Protein AF-A0A1V5RSM0-F1 (afdb_monomer)

Foldseek 3Di:
DDDDVLLVLLAVLVVLLVVLVVLLVVLVVVLVVCVVVVNNVVSVVSVVVSVVSVVVNVVSQVVCVVSVHRDDPPPPPDPDPPPPPDPPPPPPPDDDD

Nearest PDB structures (foldseek):
  5t8l-assembly1_A  TM=9.344E-01  e=2.087E+00  Saccharomyces cerevisiae S288C
  5d8r-assembly1_I  TM=7.910E-01  e=1.217E+00  Pseudomonas aeruginosa PAO1
  4cvp-assembly1_A-2  TM=8.108E-01  e=2.816E+00  Escherichia coli

Radius of gyration: 22.99 Å; Cα contacts (8 Å, |Δi|>4): 45; chains: 1; bounding box: 52×15×69 Å

Secondary structure (DSSP, 8-state):
-PPPHHHHHHHHHHHHHHHHHHHHHHHHHHHHHHHHTT-HHHHHHHHHHHHHHHHHHHHHHHHHHHTTSSPP-------------------------

Mean predicted aligned error: 11.84 Å

Solvent-accessible surface area (backbone atoms only — not comparable to full-atom values): 5922 Å² total; per-residue (Å²): 134,81,80,51,71,69,57,50,45,28,55,48,48,61,55,52,47,53,50,49,48,56,51,38,54,54,42,52,61,47,28,54,52,29,45,74,70,72,36,54,71,64,20,51,54,44,51,57,47,39,56,50,46,53,54,51,42,54,56,48,51,53,48,33,53,74,71,69,35,66,52,72,80,74,77,75,90,62,93,67,86,81,73,81,80,73,84,79,80,81,79,82,80,74,88,80,136

pLDDT: mean 82.91, std 22.16, range [38.41, 98.69]

Structure (mmCIF, N/CA/C/O backbone):
data_AF-A0A1V5RSM0-F1
#
_entry.id   AF-A0A1V5RSM0-F1
#
loop_
_atom_site.group_PDB
_atom_site.id
_atom_site.type_symbol
_atom_site.label_atom_id
_atom_site.label_alt_id
_atom_site.label_comp_id
_atom_site.label_asym_id
_atom_site.label_entity_id
_atom_site.label_seq_id
_atom_site.pdbx_PDB_ins_code
_atom_site.Cartn_x
_atom_site.Cartn_y
_atom_site.Cartn_z
_atom_site.occupancy
_atom_site.B_iso_or_equiv
_atom_site.auth_seq_id
_atom_site.auth_comp_id
_atom_site.auth_asym_id
_atom_site.auth_atom_id
_atom_site.pdbx_PDB_model_num
ATOM 1 N N . MET A 1 1 ? 27.233 6.485 -18.623 1.00 49.03 1 MET A N 1
ATOM 2 C CA . MET A 1 1 ? 25.878 6.622 -19.205 1.00 49.03 1 MET A CA 1
ATOM 3 C C . MET A 1 1 ? 24.905 6.706 -18.041 1.00 49.03 1 MET A C 1
ATOM 5 O O . MET A 1 1 ? 25.048 5.903 -17.130 1.00 49.03 1 MET A O 1
ATOM 9 N N . SER A 1 2 ? 24.022 7.708 -17.985 1.00 77.12 2 SER A N 1
ATOM 10 C CA . SER A 1 2 ? 23.001 7.776 -16.926 1.00 77.12 2 SER A CA 1
ATOM 11 C C . SER A 1 2 ? 21.922 6.726 -17.184 1.00 77.12 2 SER A C 1
ATOM 13 O O . SER A 1 2 ? 21.572 6.514 -18.344 1.00 77.12 2 SER A O 1
ATOM 15 N N . MET A 1 3 ? 21.369 6.121 -16.132 1.00 81.56 3 MET A N 1
ATOM 16 C CA . MET A 1 3 ? 20.197 5.247 -16.259 1.00 81.56 3 MET A CA 1
ATOM 17 C C . MET A 1 3 ? 19.047 5.963 -16.971 1.00 81.56 3 MET A C 1
ATOM 19 O O . MET A 1 3 ? 18.761 7.133 -16.680 1.00 81.56 3 MET A O 1
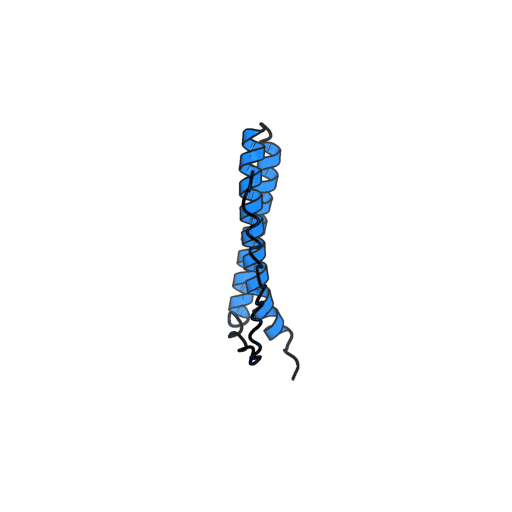ATOM 23 N N . SER A 1 4 ? 18.381 5.245 -17.872 1.00 92.44 4 SER A N 1
ATOM 24 C CA . SER A 1 4 ? 17.112 5.674 -18.454 1.00 92.44 4 SER A CA 1
ATOM 25 C C . SER A 1 4 ? 16.018 5.716 -17.386 1.00 92.44 4 SER A C 1
ATOM 27 O O . SER A 1 4 ? 16.091 5.039 -16.359 1.00 92.44 4 SER A O 1
ATOM 29 N N . ASP A 1 5 ? 14.966 6.493 -17.627 1.00 94.56 5 ASP A N 1
ATOM 30 C CA . ASP A 1 5 ? 13.863 6.598 -16.668 1.00 94.56 5 ASP A CA 1
ATOM 31 C C . ASP A 1 5 ? 13.097 5.275 -16.510 1.00 94.56 5 ASP A C 1
ATOM 33 O O . ASP A 1 5 ? 12.598 4.982 -15.427 1.00 94.56 5 ASP A O 1
ATOM 37 N N . ILE A 1 6 ? 13.088 4.422 -17.541 1.00 94.31 6 ILE A N 1
ATOM 38 C CA . ILE A 1 6 ? 12.537 3.062 -17.453 1.00 94.31 6 ILE A CA 1
ATOM 39 C C . ILE A 1 6 ? 13.373 2.180 -16.520 1.00 94.31 6 ILE A C 1
ATOM 41 O O . ILE A 1 6 ? 12.807 1.465 -15.697 1.00 94.31 6 ILE A O 1
ATOM 45 N N . GLU A 1 7 ? 14.705 2.239 -16.597 1.00 92.69 7 GLU A N 1
ATOM 46 C CA . GLU A 1 7 ? 15.578 1.489 -15.680 1.00 92.69 7 GLU A CA 1
ATOM 47 C C . GLU A 1 7 ? 15.425 1.979 -14.238 1.00 92.69 7 GLU A C 1
ATOM 49 O O . GLU A 1 7 ? 15.310 1.160 -13.327 1.00 92.69 7 GLU A O 1
ATOM 54 N N . LYS A 1 8 ? 15.324 3.299 -14.031 1.00 94.19 8 LYS A N 1
ATOM 55 C CA . LYS A 1 8 ? 15.029 3.868 -12.706 1.00 94.19 8 LYS A CA 1
ATOM 56 C C . LYS A 1 8 ? 13.682 3.382 -12.170 1.00 94.19 8 LYS A C 1
ATOM 58 O O . LYS A 1 8 ? 13.608 2.984 -11.013 1.00 94.19 8 LYS A O 1
ATOM 63 N N . LEU A 1 9 ? 12.626 3.370 -12.989 1.00 95.88 9 LEU A N 1
ATOM 64 C CA . LEU A 1 9 ? 11.312 2.874 -12.561 1.00 95.88 9 LEU A CA 1
ATOM 65 C C . LEU A 1 9 ? 11.357 1.395 -12.169 1.00 95.88 9 LEU A C 1
ATOM 67 O O . LEU A 1 9 ? 10.797 1.022 -11.144 1.00 95.88 9 LEU A O 1
ATOM 71 N N . ARG A 1 10 ? 12.068 0.556 -12.927 1.00 95.31 10 ARG A N 1
ATOM 72 C CA . ARG A 1 10 ? 12.226 -0.873 -12.606 1.00 95.31 10 ARG A CA 1
ATOM 73 C C . ARG A 1 10 ? 12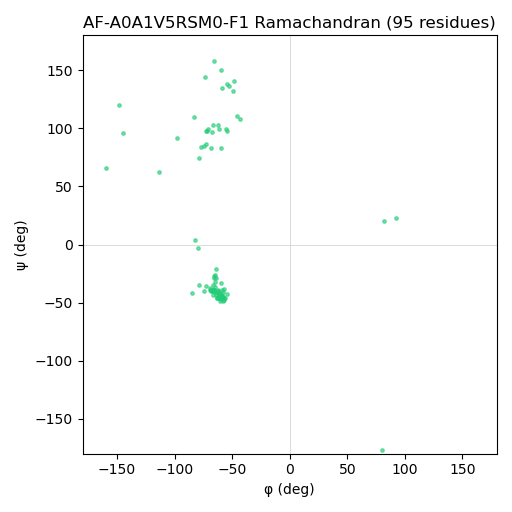.985 -1.131 -11.299 1.00 95.31 10 ARG A C 1
ATOM 75 O O . ARG A 1 10 ? 12.837 -2.216 -10.743 1.00 95.31 10 ARG A O 1
ATOM 82 N N . LEU A 1 11 ? 13.773 -0.164 -10.820 1.00 94.75 11 LEU A N 1
ATOM 83 C CA . LEU A 1 11 ? 14.400 -0.189 -9.493 1.00 94.75 11 LEU A CA 1
ATOM 84 C C . LEU A 1 11 ? 13.464 0.340 -8.400 1.00 94.75 11 LEU A C 1
ATOM 86 O O . LEU A 1 11 ? 13.393 -0.242 -7.326 1.00 94.75 11 LEU A O 1
ATOM 90 N N . LEU A 1 12 ? 12.730 1.425 -8.666 1.00 96.38 12 LEU A N 1
ATOM 91 C CA . LEU A 1 12 ? 11.858 2.065 -7.674 1.00 96.38 12 LEU A CA 1
ATOM 92 C C . LEU A 1 12 ? 10.584 1.264 -7.375 1.00 96.38 12 LEU A C 1
ATOM 94 O O . LEU A 1 12 ? 10.138 1.245 -6.231 1.00 96.38 12 LEU A O 1
ATOM 98 N N . LEU A 1 13 ? 10.005 0.598 -8.377 1.00 97.88 13 LEU A N 1
ATOM 99 C CA . LEU A 1 13 ? 8.742 -0.134 -8.230 1.00 97.88 13 LEU A CA 1
ATOM 100 C C . LEU A 1 13 ? 8.792 -1.214 -7.130 1.00 97.88 13 LEU A C 1
ATOM 102 O O . LEU A 1 13 ? 7.899 -1.201 -6.285 1.00 97.88 13 LEU A O 1
ATOM 106 N N . PRO A 1 14 ? 9.818 -2.090 -7.055 1.00 97.12 14 PRO A N 1
ATOM 107 C CA . PRO A 1 14 ? 9.979 -3.014 -5.929 1.00 97.12 14 PRO A CA 1
ATOM 108 C C . PRO A 1 14 ? 10.006 -2.327 -4.556 1.00 97.12 14 PRO A C 1
ATOM 110 O O . PRO A 1 14 ? 9.348 -2.794 -3.632 1.00 97.12 14 PRO A O 1
ATOM 113 N N . HIS A 1 15 ? 10.709 -1.195 -4.429 1.00 96.50 15 HIS A N 1
ATOM 114 C CA . HIS A 1 15 ? 10.783 -0.457 -3.165 1.00 96.50 15 HIS A CA 1
ATOM 115 C C . HIS A 1 15 ? 9.429 0.130 -2.749 1.00 96.50 15 HIS A C 1
ATOM 117 O O . HIS A 1 15 ? 9.086 0.112 -1.570 1.00 96.50 15 HIS A O 1
ATOM 123 N N . TRP A 1 16 ? 8.638 0.640 -3.695 1.00 98.38 16 TRP A N 1
ATOM 124 C CA . TRP A 1 16 ? 7.292 1.138 -3.393 1.00 98.38 16 TRP A CA 1
ATOM 125 C C . TRP A 1 16 ? 6.323 0.015 -3.025 1.00 98.38 16 TRP A C 1
ATOM 127 O O . TRP A 1 16 ? 5.514 0.202 -2.122 1.00 98.38 16 TRP A O 1
ATOM 137 N N . LEU A 1 17 ? 6.427 -1.151 -3.672 1.00 98.25 17 LEU A N 1
ATOM 138 C CA . LEU A 1 17 ? 5.643 -2.335 -3.309 1.00 98.25 17 LEU A CA 1
ATOM 139 C C . LEU A 1 17 ? 5.927 -2.773 -1.866 1.00 98.25 17 LEU A C 1
ATOM 141 O O . LEU A 1 17 ? 4.993 -2.979 -1.092 1.00 98.25 17 LEU A O 1
ATOM 145 N N . GLU A 1 18 ? 7.205 -2.849 -1.487 1.00 97.56 18 GLU A N 1
ATOM 146 C CA . GLU A 1 18 ? 7.623 -3.172 -0.118 1.00 97.56 18 GLU A CA 1
ATOM 147 C C . GLU A 1 18 ? 7.134 -2.122 0.891 1.00 97.56 18 GLU A C 1
ATOM 149 O O . GLU A 1 18 ? 6.579 -2.461 1.937 1.00 97.56 18 GLU A O 1
ATOM 154 N N . HIS A 1 19 ? 7.262 -0.837 0.559 1.00 96.94 19 HIS A N 1
ATOM 155 C CA . HIS A 1 19 ? 6.800 0.245 1.424 1.00 96.94 19 HIS A CA 1
ATOM 156 C C . HIS A 1 19 ? 5.278 0.231 1.634 1.00 96.94 19 HIS A C 1
ATOM 158 O O . HIS A 1 19 ? 4.801 0.406 2.756 1.00 96.94 19 HIS A O 1
ATOM 164 N N . ASN A 1 20 ? 4.509 -0.036 0.577 1.00 98.06 20 ASN A N 1
ATOM 165 C CA . ASN A 1 20 ? 3.058 -0.167 0.667 1.00 98.06 20 ASN A CA 1
ATOM 166 C C . ASN A 1 20 ? 2.646 -1.369 1.528 1.00 98.06 20 ASN A C 1
ATOM 168 O O . ASN A 1 20 ? 1.668 -1.267 2.267 1.00 98.06 20 ASN A O 1
ATOM 172 N N . ALA A 1 21 ? 3.388 -2.482 1.465 1.00 96.62 21 ALA A N 1
ATOM 173 C CA . ALA A 1 21 ? 3.163 -3.630 2.343 1.00 96.62 21 ALA A CA 1
ATOM 174 C C . ALA A 1 21 ? 3.411 -3.265 3.817 1.00 96.62 21 ALA A C 1
ATOM 176 O O . ALA A 1 21 ? 2.547 -3.508 4.655 1.00 96.62 21 ALA A O 1
ATOM 177 N N . SER A 1 22 ? 4.518 -2.573 4.116 1.00 97.69 22 SER A N 1
ATOM 178 C CA . SER A 1 22 ? 4.796 -2.074 5.472 1.00 97.69 22 SER A CA 1
ATOM 179 C C . SER A 1 22 ? 3.685 -1.155 5.991 1.00 97.69 22 SER A C 1
ATOM 181 O O . SER A 1 22 ? 3.301 -1.250 7.154 1.00 97.69 22 SER A O 1
ATOM 183 N N . HIS A 1 23 ? 3.140 -0.278 5.143 1.00 98.12 23 HIS A N 1
ATOM 184 C CA . HIS A 1 23 ? 2.006 0.563 5.525 1.00 98.12 23 HIS A CA 1
ATOM 185 C C . HIS A 1 23 ? 0.725 -0.234 5.775 1.00 98.12 23 HIS A C 1
ATOM 187 O O . HIS A 1 23 ? -0.002 0.081 6.716 1.00 98.12 23 HIS A O 1
ATOM 193 N N . ALA A 1 24 ? 0.441 -1.258 4.967 1.00 98.06 24 ALA A N 1
ATOM 194 C CA . ALA A 1 24 ? -0.713 -2.123 5.186 1.00 98.06 24 ALA A CA 1
ATOM 195 C C . ALA A 1 24 ? -0.620 -2.853 6.539 1.00 98.06 24 ALA A C 1
ATOM 197 O O . ALA A 1 24 ? -1.599 -2.856 7.288 1.00 98.06 24 ALA A O 1
ATOM 198 N N . ASP A 1 25 ? 0.555 -3.383 6.888 1.00 98.25 25 ASP A N 1
ATOM 199 C CA . ASP A 1 25 ? 0.800 -4.050 8.174 1.00 98.25 25 ASP A CA 1
ATOM 200 C C . ASP A 1 25 ? 0.603 -3.094 9.362 1.00 98.25 25 ASP A C 1
ATOM 202 O O . ASP A 1 25 ? -0.103 -3.419 10.324 1.00 98.25 25 ASP A O 1
ATOM 206 N N . ASP A 1 26 ? 1.150 -1.877 9.271 1.00 98.44 26 ASP A N 1
ATOM 207 C CA . ASP A 1 26 ? 0.939 -0.837 10.283 1.00 98.44 26 ASP A CA 1
ATOM 208 C C . ASP A 1 26 ? -0.554 -0.517 10.446 1.00 98.44 26 ASP A C 1
ATOM 210 O O . ASP A 1 26 ? -1.062 -0.399 11.568 1.00 98.44 26 ASP A O 1
ATOM 214 N N . TYR A 1 27 ? -1.282 -0.383 9.334 1.00 98.56 27 TYR A N 1
ATOM 215 C CA . TYR A 1 27 ? -2.708 -0.064 9.356 1.00 98.56 27 TYR A CA 1
ATOM 216 C C . TYR A 1 27 ? -3.5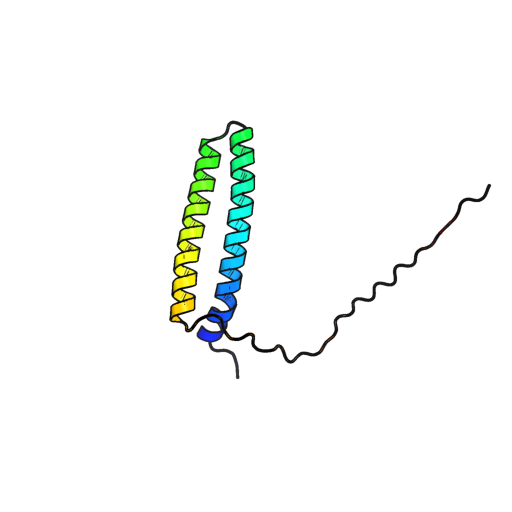24 -1.203 9.965 1.00 98.56 27 TYR A C 1
ATOM 218 O O . TYR A 1 27 ? -4.416 -0.927 10.767 1.00 98.56 27 TYR A O 1
ATOM 226 N N . HIS A 1 28 ? -3.191 -2.464 9.677 1.00 98.44 28 HIS A N 1
ATOM 227 C CA . HIS A 1 28 ? -3.799 -3.619 10.341 1.00 98.44 28 HIS A CA 1
ATOM 228 C C . HIS A 1 28 ? -3.614 -3.572 11.860 1.00 98.44 28 HIS A C 1
ATOM 230 O O . HIS A 1 28 ? -4.594 -3.710 12.598 1.00 98.44 28 HIS A O 1
ATOM 236 N N . GLY A 1 29 ? -2.408 -3.254 12.337 1.00 98.50 29 GLY A N 1
ATOM 237 C CA . GLY A 1 29 ? -2.157 -3.077 13.769 1.00 98.50 29 GLY A CA 1
ATOM 238 C C . GLY A 1 29 ? -3.011 -1.972 14.408 1.00 98.50 29 GLY A C 1
ATOM 239 O O . GLY A 1 29 ? -3.417 -2.082 15.568 1.00 98.50 29 GLY A O 1
ATOM 240 N N . TRP A 1 30 ? -3.329 -0.907 13.668 1.00 98.69 30 TRP A N 1
ATOM 241 C CA . TRP A 1 30 ? -4.222 0.156 14.142 1.00 98.69 30 TRP A CA 1
ATOM 242 C C . TRP A 1 30 ? -5.706 -0.209 14.073 1.00 98.69 30 TRP A C 1
ATOM 244 O O . TRP A 1 30 ? -6.452 0.170 14.977 1.00 98.69 30 TRP A O 1
ATOM 254 N N . ILE A 1 31 ? -6.134 -0.967 13.064 1.00 98.69 31 ILE A N 1
ATOM 255 C CA . ILE A 1 31 ? -7.503 -1.496 12.950 1.00 98.69 31 ILE A CA 1
ATOM 256 C C . ILE A 1 31 ? -7.857 -2.313 14.198 1.00 98.69 31 ILE A C 1
ATOM 258 O O . ILE A 1 31 ? -8.917 -2.102 14.796 1.00 98.69 31 ILE A O 1
ATOM 262 N N . GLU A 1 32 ? -6.952 -3.187 14.645 1.00 98.38 32 GLU A N 1
ATOM 263 C CA . GLU A 1 32 ? -7.134 -3.978 15.868 1.00 98.38 32 GLU A CA 1
ATOM 264 C C . GLU A 1 32 ? -7.277 -3.087 17.110 1.00 98.38 32 GLU A C 1
ATOM 266 O O . GLU A 1 32 ? -8.194 -3.271 17.915 1.00 98.38 32 GLU A O 1
ATOM 271 N N . ARG A 1 33 ? -6.416 -2.069 17.243 1.00 98.62 33 ARG A N 1
ATOM 272 C CA . ARG A 1 33 ? -6.445 -1.126 18.374 1.00 98.62 33 ARG A CA 1
ATOM 273 C C . ARG A 1 33 ? -7.725 -0.297 18.409 1.00 98.62 33 ARG A C 1
ATOM 275 O O . ARG A 1 33 ? -8.294 -0.124 19.482 1.00 98.62 33 ARG A O 1
ATOM 282 N N . LEU A 1 34 ? -8.184 0.202 17.262 1.00 98.50 34 LEU A N 1
ATOM 283 C CA . LEU A 1 34 ? -9.424 0.981 17.157 1.00 98.50 34 LEU A CA 1
ATOM 284 C C . LEU A 1 34 ? -10.649 0.122 17.465 1.00 98.50 34 LEU A C 1
ATOM 286 O O . LEU A 1 34 ? -11.541 0.556 18.192 1.00 98.50 34 LEU A O 1
ATOM 290 N N . THR A 1 35 ? -10.655 -1.125 16.990 1.00 96.75 35 THR A N 1
ATOM 291 C CA . THR A 1 35 ? -11.714 -2.088 17.312 1.00 96.75 35 THR A CA 1
ATOM 292 C C . THR A 1 35 ? -11.761 -2.356 18.818 1.00 96.75 35 THR A C 1
ATOM 294 O O . THR A 1 35 ? -12.830 -2.282 19.424 1.00 96.75 35 THR A O 1
ATOM 297 N N . ALA A 1 36 ? -10.605 -2.584 19.452 1.00 98.00 36 ALA A N 1
ATOM 298 C CA . ALA A 1 36 ? -10.507 -2.777 20.900 1.00 98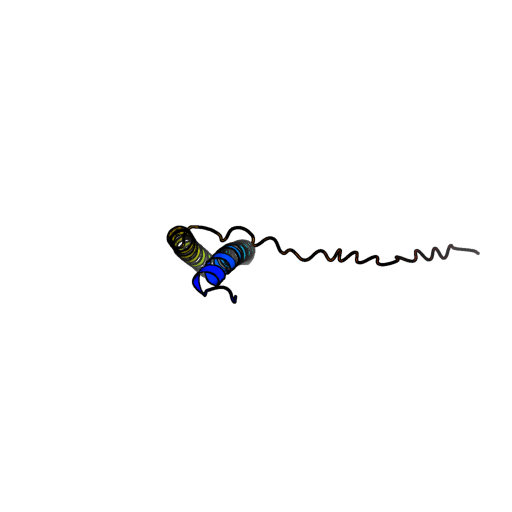.00 36 ALA A CA 1
ATOM 299 C C . ALA A 1 36 ? -10.884 -1.519 21.708 1.00 98.00 36 ALA A C 1
ATOM 301 O O . ALA A 1 36 ? -11.383 -1.633 22.826 1.00 98.00 36 ALA A O 1
ATOM 302 N N . ALA A 1 37 ? -10.675 -0.329 21.141 1.00 98.12 37 ALA A N 1
ATOM 303 C CA . ALA A 1 37 ? -11.053 0.950 21.738 1.00 98.12 37 ALA A CA 1
ATOM 304 C C . ALA A 1 37 ? -12.547 1.296 21.577 1.00 98.12 37 ALA A C 1
ATOM 306 O O . ALA A 1 37 ? -12.984 2.313 22.109 1.00 98.12 37 ALA A O 1
ATOM 307 N N . GLY A 1 38 ? -13.334 0.469 20.877 1.00 98.31 38 GLY A N 1
ATOM 308 C CA . GLY A 1 38 ? -14.760 0.719 20.649 1.00 98.31 38 GLY A CA 1
ATOM 309 C C . GLY A 1 38 ? -15.058 1.691 19.504 1.00 98.31 38 GLY A C 1
ATOM 310 O O . GLY A 1 38 ? -16.164 2.218 19.445 1.00 98.31 38 GLY A O 1
ATOM 311 N N . GLU A 1 39 ? -14.111 1.892 18.581 1.00 97.94 39 GLU A N 1
ATOM 312 C CA . GLU A 1 39 ? -14.224 2.796 17.424 1.00 97.94 39 GLU A CA 1
ATOM 313 C C . GLU A 1 39 ? -14.233 2.022 16.083 1.00 97.94 39 GLU A C 1
ATOM 315 O O . GLU A 1 39 ? -13.333 2.184 15.249 1.00 97.94 39 GLU A O 1
ATOM 320 N N . PRO A 1 40 ? -15.235 1.156 15.826 1.00 95.00 40 PRO A N 1
ATOM 321 C CA . PRO A 1 40 ? -15.258 0.302 14.637 1.00 95.00 40 PRO A CA 1
ATOM 322 C C . PRO A 1 40 ? -15.375 1.094 13.327 1.00 95.00 40 PRO A C 1
ATOM 324 O O . PRO A 1 40 ? -14.782 0.703 12.330 1.00 95.00 40 PRO A O 1
ATOM 327 N N . HIS A 1 41 ? -16.055 2.244 13.318 1.00 97.69 41 HIS A N 1
ATOM 328 C CA . HIS A 1 41 ? -16.159 3.081 12.115 1.00 97.69 41 HIS A CA 1
ATOM 329 C C . HIS A 1 41 ? -14.814 3.697 11.703 1.00 97.69 41 HIS A C 1
ATOM 331 O O . HIS A 1 41 ? -14.512 3.817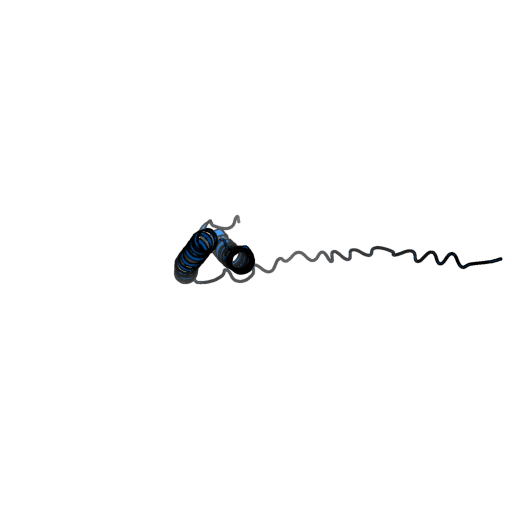 10.517 1.00 97.69 41 HIS A O 1
ATOM 337 N N . ALA A 1 42 ? -13.960 4.048 12.670 1.00 97.94 42 ALA A N 1
ATOM 338 C CA . ALA A 1 42 ? -12.599 4.483 12.368 1.00 97.94 42 ALA A CA 1
ATOM 339 C C . ALA A 1 42 ? -11.756 3.318 11.815 1.00 97.94 42 ALA A C 1
ATOM 341 O O . ALA A 1 42 ? -10.995 3.503 10.862 1.00 97.94 42 ALA A O 1
ATOM 342 N N . ALA A 1 43 ? -11.936 2.111 12.363 1.00 98.50 43 ALA A N 1
ATOM 343 C CA . AL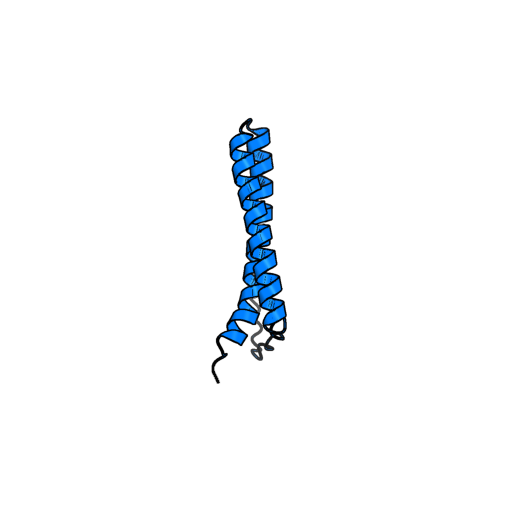A A 1 43 ? -11.295 0.900 11.859 1.00 98.50 43 ALA A CA 1
ATOM 344 C C . ALA A 1 43 ? -11.728 0.571 10.412 1.00 98.50 43 ALA A C 1
ATOM 346 O O . ALA A 1 43 ? -10.881 0.228 9.588 1.00 98.50 43 ALA A O 1
ATOM 347 N N . GLU A 1 44 ? -13.006 0.761 10.065 1.00 98.50 44 GLU A N 1
ATOM 348 C CA . GLU A 1 44 ? -13.529 0.596 8.696 1.00 98.50 44 GLU A CA 1
ATOM 349 C C . GLU A 1 44 ? -12.832 1.527 7.691 1.00 98.50 44 GLU A C 1
ATOM 351 O O . GLU A 1 44 ? -12.511 1.116 6.573 1.00 98.50 44 GLU A O 1
ATOM 356 N N . HIS A 1 45 ? -12.543 2.773 8.080 1.00 98.62 45 HIS A N 1
ATOM 357 C CA . HIS A 1 45 ? -11.821 3.706 7.214 1.00 98.62 45 HIS A CA 1
ATOM 358 C C . HIS A 1 45 ? -10.374 3.276 6.950 1.00 98.62 45 HIS A C 1
ATOM 360 O O . HIS A 1 45 ? -9.913 3.401 5.811 1.00 98.62 45 HIS A O 1
ATOM 366 N N . LEU A 1 46 ? -9.672 2.745 7.957 1.00 98.19 46 LEU A N 1
ATOM 367 C CA . LEU A 1 46 ? -8.334 2.178 7.758 1.00 98.19 46 LEU A CA 1
ATOM 368 C C . LEU A 1 46 ? -8.377 0.901 6.916 1.00 98.19 46 LEU A C 1
ATOM 370 O O . LEU A 1 46 ? -7.554 0.754 6.016 1.00 98.19 46 LEU A O 1
ATOM 374 N N . ALA A 1 47 ? -9.363 0.026 7.127 1.00 98.50 47 ALA A N 1
ATOM 375 C CA . ALA A 1 47 ? -9.543 -1.165 6.297 1.00 98.50 47 ALA A CA 1
ATOM 376 C C . ALA A 1 47 ? -9.748 -0.786 4.819 1.00 98.50 47 ALA A C 1
ATOM 378 O O . ALA A 1 47 ? -9.097 -1.331 3.931 1.00 98.50 47 ALA A O 1
ATOM 379 N N . ALA A 1 48 ? -10.563 0.236 4.546 1.00 98.62 48 ALA A N 1
ATOM 380 C CA . ALA A 1 48 ? -10.735 0.757 3.193 1.00 98.62 48 ALA A CA 1
ATOM 381 C C . ALA A 1 48 ? -9.455 1.390 2.609 1.00 98.62 48 ALA A C 1
ATOM 383 O O . ALA A 1 48 ? -9.317 1.469 1.386 1.00 98.62 48 ALA A O 1
ATOM 384 N N . ALA A 1 49 ? -8.538 1.887 3.444 1.00 98.50 49 ALA A N 1
ATOM 385 C CA . ALA A 1 49 ? -7.233 2.369 2.995 1.00 98.50 49 ALA A CA 1
ATOM 386 C C . ALA A 1 49 ? -6.295 1.209 2.629 1.00 98.50 49 ALA A C 1
ATOM 388 O O . ALA A 1 49 ? -5.622 1.295 1.602 1.00 98.50 49 ALA A O 1
ATOM 389 N N . VAL A 1 50 ? -6.311 0.117 3.401 1.00 98.56 50 VAL A N 1
ATOM 390 C CA . VAL A 1 50 ? -5.580 -1.119 3.073 1.00 98.56 50 VAL A CA 1
ATOM 391 C C . VAL A 1 50 ? -6.027 -1.669 1.719 1.00 98.56 50 VAL A C 1
ATOM 393 O O . VAL A 1 50 ? -5.188 -1.876 0.850 1.00 98.56 50 VAL A O 1
ATOM 396 N N . GLU A 1 51 ? -7.335 -1.790 1.476 1.00 98.44 51 GLU A N 1
ATOM 397 C CA . GLU A 1 51 ? -7.859 -2.272 0.184 1.00 98.44 51 GLU A CA 1
ATOM 398 C C . GLU A 1 51 ? -7.380 -1.420 -1.004 1.00 98.44 51 GLU A C 1
ATOM 400 O O . GLU A 1 51 ? -7.035 -1.930 -2.072 1.00 98.44 51 GLU A O 1
ATOM 405 N N . LYS A 1 52 ? -7.304 -0.097 -0.819 1.00 98.62 52 LYS A N 1
ATOM 406 C CA . LYS A 1 52 ? -6.769 0.804 -1.849 1.00 98.62 52 LYS A CA 1
ATOM 407 C C . LYS A 1 52 ? -5.272 0.594 -2.063 1.00 98.62 52 LYS A C 1
ATOM 409 O O . LYS A 1 52 ? -4.841 0.622 -3.212 1.00 98.62 52 LYS A O 1
ATOM 414 N N . LEU A 1 53 ? -4.493 0.374 -1.002 1.00 98.00 53 LEU A N 1
ATOM 415 C CA . LEU A 1 53 ? -3.069 0.043 -1.119 1.00 98.00 53 LEU A CA 1
ATOM 416 C C . LEU A 1 53 ? -2.863 -1.281 -1.861 1.00 98.00 53 LEU A C 1
ATOM 418 O O . LEU A 1 53 ? -1.993 -1.355 -2.725 1.00 98.00 53 LEU A O 1
ATOM 422 N N . THR A 1 54 ? -3.698 -2.289 -1.607 1.00 97.50 54 THR A N 1
ATOM 423 C CA . THR A 1 54 ? -3.680 -3.551 -2.360 1.00 97.50 54 THR A CA 1
ATOM 424 C C . THR A 1 54 ? -3.950 -3.323 -3.848 1.00 97.50 54 THR A C 1
ATOM 426 O O . THR A 1 54 ? -3.232 -3.864 -4.688 1.00 97.50 54 THR A O 1
ATOM 429 N N . GLY A 1 55 ? -4.930 -2.478 -4.190 1.00 98.31 55 GLY A N 1
ATOM 430 C CA . GLY A 1 55 ? -5.192 -2.087 -5.579 1.00 98.31 55 GLY A CA 1
ATOM 431 C C . GLY A 1 55 ? -4.005 -1.373 -6.235 1.00 98.31 55 GLY A C 1
ATOM 432 O O . GLY A 1 55 ? -3.617 -1.719 -7.348 1.00 98.31 55 GLY A O 1
ATOM 433 N N . VAL A 1 56 ? -3.372 -0.436 -5.519 1.00 98.44 56 VAL A N 1
ATOM 434 C CA . VAL A 1 56 ? -2.145 0.228 -5.990 1.00 98.44 56 VAL A CA 1
ATOM 435 C C . VAL A 1 56 ? -1.038 -0.795 -6.234 1.00 98.44 56 VAL A C 1
ATOM 437 O O . VAL A 1 56 ? -0.402 -0.754 -7.283 1.00 98.44 56 VAL A O 1
ATOM 440 N N . ASN A 1 57 ? -0.823 -1.734 -5.312 1.00 98.50 57 ASN A N 1
ATOM 441 C CA . ASN A 1 57 ? 0.204 -2.762 -5.469 1.00 98.50 57 ASN A CA 1
ATOM 442 C C . ASN A 1 57 ? -0.028 -3.605 -6.723 1.00 98.50 57 ASN A C 1
ATOM 444 O O . ASN A 1 57 ? 0.906 -3.777 -7.502 1.00 98.50 57 ASN A O 1
ATOM 448 N N . HIS A 1 58 ? -1.269 -4.020 -6.980 1.00 98.50 58 HIS A N 1
ATOM 449 C CA . HIS A 1 58 ? -1.615 -4.760 -8.192 1.00 98.50 58 HIS A CA 1
ATOM 450 C C . HIS A 1 58 ? -1.243 -3.994 -9.475 1.00 98.50 58 HIS A C 1
ATOM 452 O O . HIS A 1 58 ? -0.627 -4.553 -10.388 1.00 98.50 58 HIS A O 1
ATOM 458 N N . ASP A 1 59 ? -1.565 -2.699 -9.536 1.00 98.62 59 ASP A N 1
ATOM 459 C CA . ASP A 1 59 ? -1.233 -1.851 -10.686 1.00 98.62 59 ASP A CA 1
ATOM 460 C C . ASP A 1 59 ? 0.287 -1.668 -10.849 1.00 98.62 59 ASP A C 1
ATOM 462 O O . ASP A 1 59 ? 0.807 -1.691 -11.972 1.00 98.62 59 ASP A O 1
ATOM 466 N N . LEU A 1 60 ? 1.022 -1.519 -9.741 1.00 98.31 60 LEU A N 1
ATOM 467 C CA . LEU A 1 60 ? 2.483 -1.394 -9.749 1.00 98.31 60 LEU A CA 1
ATOM 468 C C . LEU A 1 60 ? 3.176 -2.702 -10.160 1.00 98.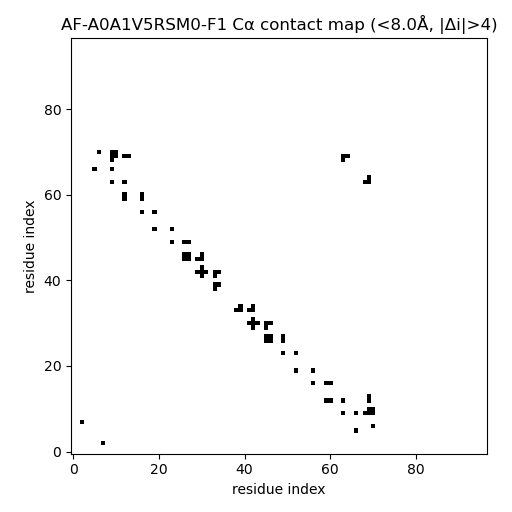31 60 LEU A C 1
ATOM 470 O O . LEU A 1 60 ? 4.147 -2.662 -10.920 1.00 98.31 60 LEU A O 1
ATOM 474 N N . GLU A 1 61 ? 2.675 -3.857 -9.721 1.00 98.25 61 GLU A N 1
ATOM 475 C CA . GLU A 1 61 ? 3.157 -5.175 -10.149 1.00 98.25 61 GLU A CA 1
ATOM 476 C C . GLU A 1 61 ? 2.930 -5.386 -11.650 1.00 98.25 61 GLU A C 1
ATOM 478 O O . GLU A 1 61 ? 3.849 -5.794 -12.370 1.00 98.25 61 GLU A O 1
ATOM 483 N N . ALA A 1 62 ? 1.737 -5.054 -12.151 1.00 98.12 62 ALA A N 1
ATOM 484 C CA . ALA A 1 62 ? 1.420 -5.130 -13.575 1.00 98.12 62 ALA A CA 1
ATOM 485 C C . ALA A 1 62 ? 2.316 -4.196 -14.407 1.00 98.12 62 ALA A C 1
ATOM 487 O O . ALA A 1 62 ? 2.820 -4.586 -15.469 1.00 98.12 62 ALA A O 1
ATOM 488 N N . LEU A 1 63 ? 2.568 -2.978 -13.916 1.00 97.75 63 LEU A N 1
ATOM 489 C CA . LEU A 1 63 ? 3.512 -2.049 -14.532 1.00 97.75 63 LEU A CA 1
ATOM 490 C C . LEU A 1 63 ? 4.924 -2.642 -14.566 1.00 97.75 63 LEU A C 1
ATOM 492 O O . LEU A 1 63 ? 5.552 -2.649 -15.625 1.00 97.75 63 LEU A O 1
ATOM 496 N N . LEU A 1 64 ? 5.411 -3.184 -13.450 1.00 97.56 64 LEU A N 1
ATOM 497 C CA . LEU A 1 64 ? 6.740 -3.786 -13.367 1.00 97.56 64 LEU A CA 1
ATOM 498 C C . LEU A 1 64 ? 6.904 -4.938 -14.366 1.00 97.56 64 LEU A C 1
ATOM 500 O O . LEU A 1 64 ? 7.900 -4.988 -15.091 1.00 97.56 64 LEU A O 1
ATOM 504 N N . GLN A 1 65 ? 5.908 -5.821 -14.470 1.00 96.31 65 GLN A N 1
ATOM 505 C CA . GLN A 1 65 ? 5.899 -6.903 -15.458 1.00 96.31 65 GLN A CA 1
ATOM 506 C C . GLN A 1 65 ? 5.942 -6.360 -16.891 1.00 96.31 65 GLN A C 1
ATOM 508 O O . GLN A 1 65 ? 6.740 -6.826 -17.707 1.00 96.31 65 GLN A O 1
ATOM 513 N N . ARG A 1 66 ? 5.151 -5.323 -17.194 1.00 96.62 66 ARG A N 1
ATOM 514 C CA . ARG A 1 66 ? 5.131 -4.684 -18.519 1.00 96.62 66 ARG A CA 1
ATOM 515 C C . ARG A 1 66 ? 6.456 -4.011 -18.884 1.00 96.62 66 ARG A C 1
ATOM 517 O O . ARG A 1 66 ? 6.789 -3.943 -20.065 1.00 96.62 66 ARG A O 1
ATOM 524 N N . LEU A 1 67 ? 7.213 -3.540 -17.894 1.00 95.50 67 LEU A N 1
ATOM 525 C CA . LEU A 1 67 ? 8.548 -2.961 -18.080 1.00 95.50 67 LEU A CA 1
ATOM 526 C C . LEU A 1 67 ? 9.667 -4.017 -18.182 1.00 95.50 67 LEU A C 1
ATOM 528 O O . LEU A 1 67 ? 10.835 -3.650 -18.311 1.00 95.50 67 LEU A O 1
ATOM 532 N N . GLY A 1 68 ? 9.336 -5.312 -18.168 1.00 93.31 68 GLY A N 1
ATOM 533 C CA . GLY A 1 68 ? 10.307 -6.406 -18.279 1.00 93.31 68 GLY A CA 1
ATOM 534 C C . GLY A 1 68 ? 10.811 -6.936 -16.934 1.00 93.31 68 GLY A C 1
ATOM 535 O O . GLY A 1 68 ? 11.898 -7.508 -16.877 1.00 93.31 68 GLY A O 1
ATOM 536 N N . GLY A 1 69 ? 10.039 -6.741 -15.862 1.00 90.88 69 GLY A N 1
ATOM 537 C CA . GLY A 1 69 ? 10.354 -7.206 -14.511 1.00 90.88 69 GLY A CA 1
ATOM 538 C C . GLY A 1 69 ? 11.341 -6.300 -13.766 1.00 90.88 69 GLY A C 1
ATOM 539 O O . GLY A 1 69 ? 11.760 -5.267 -14.304 1.00 90.88 69 GLY A O 1
ATOM 540 N N . PRO A 1 70 ? 11.738 -6.675 -12.535 1.00 84.19 70 PRO A N 1
ATOM 541 C CA . PRO A 1 70 ? 12.788 -5.981 -11.796 1.00 84.19 70 PRO A CA 1
ATOM 542 C C . PRO A 1 70 ? 14.015 -5.777 -12.680 1.00 84.19 70 PRO A C 1
ATOM 544 O O . PRO A 1 70 ? 14.359 -6.640 -13.497 1.00 84.19 70 PRO A O 1
ATOM 547 N N . ALA A 1 71 ? 14.663 -4.620 -12.568 1.00 78.00 71 ALA A N 1
ATOM 548 C CA . ALA A 1 71 ? 16.000 -4.503 -13.128 1.00 78.00 71 ALA A CA 1
ATOM 549 C C . ALA A 1 71 ? 16.858 -5.571 -12.436 1.00 78.00 71 ALA A C 1
ATOM 551 O O . ALA A 1 71 ? 16.752 -5.737 -11.219 1.00 78.00 71 ALA A O 1
ATOM 552 N N . ALA A 1 72 ? 17.668 -6.318 -13.198 1.00 68.44 72 ALA A N 1
ATOM 553 C CA . ALA A 1 72 ? 18.727 -7.107 -12.580 1.00 68.44 72 ALA A CA 1
ATOM 554 C C . ALA A 1 72 ? 19.463 -6.162 -11.630 1.00 68.44 72 ALA A C 1
ATOM 556 O O . ALA A 1 72 ? 19.717 -5.022 -12.035 1.00 68.44 72 ALA A O 1
ATOM 557 N N . HIS A 1 73 ? 19.706 -6.587 -10.383 1.00 54.06 73 HIS A N 1
ATOM 558 C CA . HIS A 1 73 ? 20.524 -5.810 -9.461 1.00 54.06 73 HIS A CA 1
ATOM 559 C C . HIS A 1 73 ? 21.747 -5.374 -10.255 1.00 54.06 73 HIS A C 1
ATOM 561 O O . HIS A 1 73 ? 22.519 -6.216 -10.703 1.00 54.06 73 HIS A O 1
ATOM 567 N N . ALA A 1 74 ? 21.842 -4.074 -10.546 1.00 49.09 74 ALA A N 1
ATOM 568 C CA . ALA A 1 74 ? 23.076 -3.527 -11.048 1.00 49.09 74 ALA A CA 1
ATOM 569 C C . ALA A 1 74 ? 24.024 -3.795 -9.896 1.00 49.09 74 ALA A C 1
ATOM 571 O O . ALA A 1 74 ? 23.877 -3.163 -8.847 1.00 49.09 74 ALA A O 1
ATOM 572 N N . ASP A 1 75 ? 24.855 -4.827 -10.047 1.00 39.75 75 ASP A N 1
ATOM 573 C CA . ASP A 1 75 ? 25.933 -5.128 -9.134 1.00 39.75 75 ASP A CA 1
ATOM 574 C C . ASP A 1 75 ? 26.579 -3.784 -8.834 1.00 39.75 75 ASP A C 1
ATOM 576 O O . ASP A 1 75 ? 27.145 -3.125 -9.713 1.00 39.75 75 ASP A O 1
ATOM 580 N N . HIS A 1 76 ? 26.364 -3.304 -7.612 1.00 42.06 76 HIS A N 1
ATOM 581 C CA . HIS A 1 76 ? 27.091 -2.167 -7.103 1.00 42.06 76 HIS A CA 1
ATOM 582 C C . HIS A 1 76 ? 28.518 -2.696 -6.944 1.00 42.06 76 HIS A C 1
ATOM 584 O O . HIS A 1 76 ? 28.918 -3.161 -5.879 1.00 42.06 76 HIS A O 1
ATOM 590 N N . GLU A 1 77 ? 29.268 -2.679 -8.048 1.00 42.41 77 GLU A N 1
ATOM 591 C CA . 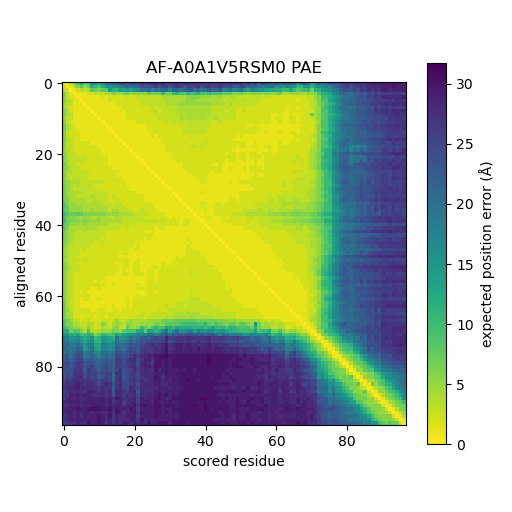GLU A 1 77 ? 30.723 -2.712 -8.095 1.00 42.41 77 GLU A CA 1
ATOM 592 C C . GLU A 1 77 ? 31.199 -1.473 -7.330 1.00 42.41 77 GLU A C 1
ATOM 594 O O . GLU A 1 77 ? 31.416 -0.384 -7.858 1.00 42.41 77 GLU A O 1
ATOM 599 N N . GLY A 1 78 ? 31.234 -1.653 -6.019 1.00 38.41 78 GLY A N 1
ATOM 600 C CA . GLY A 1 78 ? 31.549 -0.673 -5.005 1.00 38.41 78 GLY A CA 1
ATOM 601 C C . GLY A 1 78 ? 31.961 -1.442 -3.766 1.00 38.41 78 GLY A C 1
ATOM 602 O O . GLY A 1 78 ? 31.266 -1.444 -2.756 1.00 38.41 78 GLY A O 1
ATOM 603 N N . ALA A 1 79 ? 33.089 -2.141 -3.878 1.00 49.66 79 ALA A N 1
ATOM 604 C CA . ALA A 1 79 ? 33.826 -2.650 -2.741 1.00 49.66 79 ALA A CA 1
ATOM 605 C C . ALA A 1 79 ? 34.143 -1.487 -1.788 1.00 49.66 79 ALA A C 1
ATOM 607 O O . ALA A 1 79 ? 35.102 -0.744 -1.982 1.00 49.66 79 ALA A O 1
ATOM 608 N N . ALA A 1 80 ? 33.332 -1.337 -0.750 1.00 43.22 80 ALA A N 1
ATOM 609 C CA . ALA A 1 80 ? 33.699 -0.642 0.468 1.00 43.22 80 ALA A CA 1
ATOM 610 C C . ALA A 1 80 ? 33.016 -1.371 1.620 1.00 43.22 80 ALA A C 1
ATOM 612 O O . ALA A 1 80 ? 31.840 -1.172 1.918 1.00 43.22 80 ALA A O 1
ATOM 613 N N . ALA A 1 81 ? 33.774 -2.272 2.240 1.00 46.56 81 ALA A N 1
ATOM 614 C CA . ALA A 1 81 ? 33.454 -2.814 3.541 1.00 46.56 81 ALA A CA 1
ATOM 615 C C . ALA A 1 81 ? 33.288 -1.646 4.526 1.00 46.56 81 ALA A C 1
ATOM 617 O O . ALA A 1 81 ? 34.269 -1.111 5.036 1.00 46.56 81 ALA A O 1
ATOM 618 N N . HIS A 1 82 ? 32.050 -1.242 4.801 1.00 46.75 82 HIS A N 1
ATOM 619 C CA . HIS A 1 82 ? 31.745 -0.429 5.970 1.00 46.75 82 HIS A CA 1
ATOM 620 C C . HIS A 1 82 ? 31.694 -1.356 7.183 1.00 46.75 82 HIS A C 1
ATOM 622 O O . HIS A 1 82 ? 30.634 -1.705 7.696 1.00 46.75 82 HIS A O 1
ATOM 628 N N . HIS A 1 83 ? 32.877 -1.786 7.619 1.00 46.28 83 HIS A N 1
ATOM 629 C CA . HIS A 1 83 ? 33.065 -2.304 8.961 1.00 46.28 83 HIS A CA 1
ATOM 630 C C . HIS A 1 83 ? 32.988 -1.098 9.904 1.00 46.28 83 HIS A C 1
ATOM 632 O O . HIS A 1 83 ? 33.950 -0.349 10.053 1.00 46.28 83 HIS A O 1
ATOM 638 N N . HIS A 1 84 ? 31.825 -0.862 10.510 1.00 51.94 84 HIS A N 1
ATOM 639 C CA . HIS A 1 84 ? 31.769 -0.037 11.711 1.00 51.94 84 HIS A CA 1
ATOM 640 C C . HIS A 1 84 ? 32.249 -0.892 12.886 1.00 51.94 84 HIS A C 1
ATOM 642 O O . HIS A 1 84 ? 31.458 -1.506 13.597 1.00 51.94 84 HIS A O 1
ATOM 648 N N . GLU A 1 85 ? 33.569 -0.958 13.062 1.00 45.66 85 GLU A N 1
ATOM 649 C CA . GLU A 1 85 ? 34.173 -1.354 14.333 1.00 45.66 85 GLU A CA 1
ATOM 650 C C . GLU A 1 85 ? 33.858 -0.239 15.335 1.00 45.66 85 GLU A C 1
ATOM 652 O O . GLU A 1 85 ? 34.511 0.802 15.358 1.00 45.66 85 GLU A O 1
ATOM 657 N N . HIS A 1 86 ? 32.810 -0.417 16.137 1.00 56.50 86 HIS A N 1
ATOM 658 C CA . HIS A 1 86 ? 32.670 0.325 17.384 1.00 56.50 86 HIS A CA 1
ATOM 659 C C . HIS A 1 86 ? 33.502 -0.409 18.443 1.00 56.50 86 HIS A C 1
ATOM 661 O O . HIS A 1 86 ? 33.106 -1.505 18.848 1.00 56.50 86 HIS A O 1
ATOM 667 N N . PRO A 1 87 ? 34.636 0.135 18.924 1.00 52.66 87 PRO A N 1
ATOM 668 C CA . PRO A 1 87 ? 35.262 -0.403 20.119 1.00 52.66 87 PRO A CA 1
ATOM 669 C C . PRO A 1 87 ? 34.329 -0.128 21.306 1.00 52.66 87 PRO A C 1
ATOM 671 O O . PRO A 1 87 ? 34.230 0.993 21.801 1.00 52.66 87 PRO A O 1
ATOM 674 N N . HIS A 1 88 ? 33.608 -1.159 21.744 1.00 55.94 88 HIS A N 1
ATOM 675 C CA . HIS A 1 88 ? 32.996 -1.185 23.064 1.00 55.94 88 HIS A CA 1
ATOM 676 C C . HIS A 1 88 ? 34.113 -1.376 24.093 1.00 55.94 88 HIS A C 1
ATOM 678 O O . HIS A 1 88 ? 34.558 -2.496 24.341 1.00 55.94 88 HIS A O 1
ATOM 684 N N . GLU A 1 89 ? 34.574 -0.284 24.699 1.00 41.62 89 GLU A N 1
ATOM 685 C CA . GLU A 1 89 ? 35.339 -0.369 25.941 1.00 41.62 89 GLU A CA 1
ATOM 686 C C . GLU A 1 89 ? 34.386 -0.786 27.070 1.00 41.62 89 GLU A C 1
ATOM 688 O O . GLU A 1 89 ? 33.627 0.016 27.617 1.00 41.62 89 GLU A O 1
ATOM 693 N N . HIS A 1 90 ? 34.409 -2.076 27.411 1.00 55.31 90 HIS A N 1
ATOM 694 C CA . HIS A 1 90 ? 33.876 -2.581 28.671 1.00 55.31 90 HIS A CA 1
ATOM 695 C C . HIS A 1 90 ? 34.824 -2.172 29.803 1.00 55.31 90 HIS A C 1
ATOM 697 O O . HIS A 1 90 ? 35.731 -2.908 30.182 1.00 55.31 90 HIS A O 1
ATOM 703 N N . GLY A 1 91 ? 34.613 -0.972 30.341 1.00 42.81 91 GLY A N 1
ATOM 704 C CA . GLY A 1 91 ? 35.167 -0.569 31.627 1.00 42.81 91 GLY A CA 1
ATOM 705 C C . GLY A 1 91 ? 34.402 -1.245 32.761 1.00 42.81 91 GLY A C 1
ATOM 706 O O . GLY A 1 91 ? 33.467 -0.671 33.316 1.00 42.81 91 GLY A O 1
ATOM 707 N N . GLU A 1 92 ? 34.795 -2.470 33.100 1.00 48.06 92 GLU A N 1
ATOM 708 C CA . GLU A 1 92 ? 34.481 -3.085 34.388 1.00 48.06 92 GLU A CA 1
ATOM 709 C C . GLU A 1 92 ? 35.103 -2.237 35.508 1.00 48.06 92 GLU A C 1
ATOM 711 O O . GLU A 1 92 ? 36.290 -2.351 35.802 1.00 48.06 92 GLU A O 1
ATOM 716 N N . HIS A 1 93 ? 34.322 -1.377 36.160 1.00 49.97 93 HIS A N 1
ATOM 717 C CA . HIS A 1 93 ? 34.694 -0.859 37.476 1.00 49.97 93 HIS A CA 1
ATOM 718 C C . HIS A 1 93 ? 33.960 -1.671 38.533 1.00 49.97 93 HIS A C 1
ATOM 720 O O . HIS A 1 93 ? 32.812 -1.412 38.896 1.00 49.97 93 HIS A O 1
ATOM 726 N N . GLY A 1 94 ? 34.664 -2.714 38.970 1.00 45.41 94 GLY A N 1
ATOM 727 C CA . GLY A 1 94 ? 34.296 -3.552 40.090 1.00 45.41 94 GLY A CA 1
ATOM 728 C C . GLY A 1 94 ? 34.175 -2.772 41.396 1.00 45.41 94 GL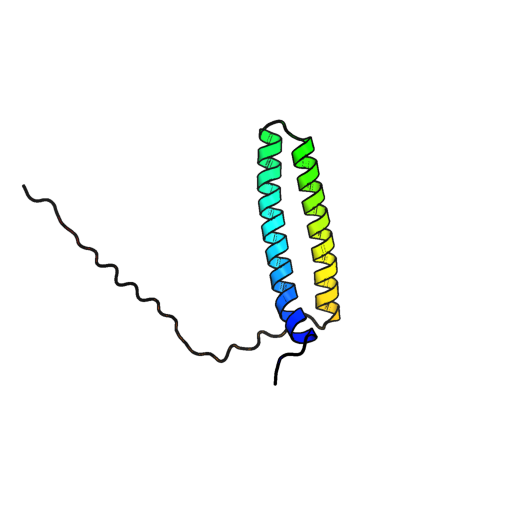Y A C 1
ATOM 729 O O . GLY A 1 94 ? 34.860 -1.783 41.654 1.00 45.41 94 GLY A O 1
ATOM 730 N N . HIS A 1 95 ? 33.288 -3.292 42.234 1.00 45.16 95 HIS A N 1
ATOM 731 C CA . HIS A 1 95 ? 33.189 -2.995 43.651 1.00 45.16 95 HIS A CA 1
ATOM 732 C C . HIS A 1 95 ? 34.539 -3.194 44.361 1.00 45.16 95 HIS A C 1
ATOM 734 O O . HIS A 1 95 ? 35.169 -4.244 44.213 1.00 45.16 95 HIS A O 1
ATOM 740 N N . HIS A 1 96 ? 34.915 -2.256 45.232 1.00 43.41 96 HIS A N 1
ATOM 741 C CA . HIS A 1 96 ? 35.723 -2.573 46.407 1.00 43.41 96 HIS A CA 1
ATOM 742 C C . HIS A 1 96 ? 35.387 -1.626 47.571 1.00 43.41 96 HIS A C 1
ATOM 744 O O . HIS A 1 96 ? 35.502 -0.416 47.423 1.00 43.41 96 HIS A O 1
ATOM 750 N N . HIS A 1 97 ? 34.938 -2.263 48.659 1.00 49.41 97 HIS A N 1
ATOM 751 C CA . HIS A 1 97 ? 34.908 -1.905 50.089 1.00 49.41 97 HIS A CA 1
ATOM 752 C C . HIS A 1 97 ? 34.765 -0.435 50.517 1.00 49.41 97 HIS A C 1
ATOM 754 O O . HIS A 1 97 ? 35.762 0.316 50.448 1.00 49.41 97 HIS A O 1
#

Sequence (97 aa):
MSMSDIEKLRLLLPHWLEHNASHADDYHGWIERLTAAGEPHAAEHLAAAVEKLTGVNHDLEALLQRLGGPAAHADHEGAAAHHHEHPHEHGEHGHHH